Protein 1NPI (pdb70)

CATH classification: 3.30.30.10

GO terms:
  GO:0005576 extracellular region (C, EXP)

InterPro domains:
  IPR002061 Scorpion long chain toxin/defensin [PF00537] (21-71)
  IPR003614 Knottins-like [SM00505] (20-68)
  IPR018218 Scorpion long chain toxin [PR00285] (30-37)
  IPR018218 Scorpion long chain toxin [PR00285] (40-47)
  IPR018218 Scorpion long chain toxin [PR00285] (51-61)
  IPR018218 Scorpion long chain toxin [PR00285] (61-74)
  IPR036574 Knottin, scorpion toxin-like superfamily [G3DSA:3.30.30.10] (21-81)
  IPR036574 Knottin, scorpion toxin-like superfamily [SSF57095] (21-83)
  IPR044062 LCN-type cysteine-stabilized alpha/beta (CS-alpha/beta) domain [PS51863] (21-82)

Sequence (61 aa):
KEGYLMDHEGCKLSCFIRPSGYCGRECGIKKGSSGYCAWPACYCYGLPNWVKVWDRATNKC

Structure (mmCIF, N/CA/C/O backbone):
data_1NPI
#
_entry.id   1NPI
#
_cell.length_a   23.250
_cell.length_b   36.610
_cell.length_c   31.100
_cell.angle_alpha   90.00
_cell.angle_beta   105.58
_cell.angle_gamma   90.00
#
_symmetry.space_group_name_H-M   'P 1 21 1'
#
loop_
_entity.id
_entity.type
_entity.pdbx_description
1 polymer 'Toxin VII'
2 non-polymer 'PHOSPHATE ION'
3 water water
#
loop_
_atom_site.group_PDB
_atom_site.id
_atom_site.type_symbol
_atom_site.label_atom_id
_atom_site.label_alt_id
_atom_site.label_comp_id
_atom_site.label_asym_id
_atom_site.label_entity_id
_atom_site.label_seq_id
_atom_site.pdbx_PDB_ins_code
_atom_site.Cartn_x
_atom_site.Cartn_y
_atom_site.Cartn_z
_atom_site.occupancy
_atom_site.B_iso_or_equiv
_atom_site.auth_seq_id
_atom_site.auth_comp_id
_atom_site.auth_asym_id
_atom_site.auth_atom_id
_atom_site.pdbx_PDB_model_num
ATOM 1 N N . LYS A 1 1 ? 10.428 -8.772 12.768 1.00 12.10 1 LYS A N 1
ATOM 2 C CA . LYS A 1 1 ? 11.030 -7.868 11.763 1.00 13.59 1 LYS A CA 1
ATOM 3 C C . LYS A 1 1 ? 10.382 -6.501 11.902 1.00 10.85 1 LYS A C 1
ATOM 4 O O . LYS A 1 1 ? 9.221 -6.390 12.245 1.00 12.44 1 LYS A O 1
ATOM 10 N N . GLU A 1 2 ? 11.136 -5.475 11.576 1.00 11.69 2 GLU A N 1
ATOM 11 C CA . GLU A 1 2 ? 10.665 -4.116 11.606 1.00 10.57 2 GLU A CA 1
ATOM 12 C C . GLU A 1 2 ? 10.770 -3.473 10.248 1.00 11.09 2 GLU A C 1
ATOM 13 O O . GLU A 1 2 ? 11.518 -3.917 9.375 1.00 15.74 2 GLU A O 1
ATOM 24 N N . GLY A 1 3 ? 10.009 -2.417 10.021 1.00 10.53 3 GLY A N 1
ATOM 25 C CA . GLY A 1 3 ? 10.162 -1.628 8.821 1.00 11.13 3 GLY A CA 1
ATOM 26 C C . GLY A 1 3 ? 8.945 -0.818 8.527 1.00 10.32 3 GLY A C 1
ATOM 27 O O . GLY A 1 3 ? 7.954 -0.793 9.237 1.00 11.34 3 GLY A O 1
ATOM 28 N N . TYR A 1 4 ? 9.044 -0.070 7.434 1.00 10.20 4 TYR A N 1
ATOM 29 C CA . TYR A 1 4 ? 7.930 0.716 6.918 1.00 10.62 4 TYR A CA 1
ATOM 30 C C . TYR A 1 4 ? 6.992 -0.120 6.073 1.00 11.55 4 TYR A C 1
ATOM 31 O O . TYR A 1 4 ? 7.437 -0.842 5.187 1.00 13.45 4 TYR A O 1
ATOM 40 N N . LEU A 1 5 ? 5.715 -0.035 6.338 1.00 12.89 5 LEU A N 1
ATOM 41 C CA . LEU A 1 5 ? 4.687 -0.639 5.519 1.00 14.90 5 LEU A CA 1
ATOM 42 C C . LEU A 1 5 ? 4.607 0.129 4.200 1.00 14.07 5 LEU A C 1
ATOM 43 O O . LEU A 1 5 ? 4.879 1.293 4.118 1.00 16.06 5 LEU A O 1
ATOM 48 N N . MET A 1 6 ? 4.189 -0.629 3.171 1.00 15.25 6 MET A N 1
ATOM 49 C CA . MET A 1 6 ? 3.931 -0.079 1.881 1.00 15.89 6 MET A CA 1
ATOM 50 C C . MET A 1 6 ? 2.482 -0.222 1.460 1.00 17.26 6 MET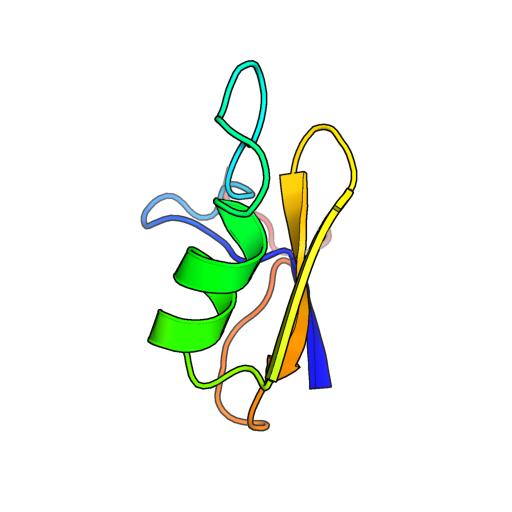 A C 1
ATOM 51 O O . MET A 1 6 ? 1.837 -1.157 1.913 1.00 23.60 6 MET A O 1
ATOM 56 N N . ASP A 1 7 ? 2.067 0.677 0.614 1.00 19.00 7 ASP A N 1
ATOM 57 C CA . ASP A 1 7 ? 0.743 0.516 0.001 1.00 17.87 7 ASP A CA 1
ATOM 58 C C . ASP A 1 7 ? 0.885 -0.312 -1.252 1.00 16.11 7 ASP A C 1
ATOM 59 O O . ASP A 1 7 ? 1.906 -0.859 -1.589 1.00 17.38 7 ASP A O 1
ATOM 64 N N . HIS A 1 8 ? -0.189 -0.399 -2.018 1.00 15.31 8 HIS A N 1
ATOM 65 C CA . HIS A 1 8 ? -0.320 -1.219 -3.205 1.00 15.01 8 HIS A CA 1
ATOM 66 C C . HIS A 1 8 ? 0.548 -0.709 -4.373 1.00 15.68 8 HIS A C 1
ATOM 67 O O . HIS A 1 8 ? 0.799 -1.499 -5.285 1.00 21.44 8 HIS A O 1
ATOM 74 N N . GLU A 1 9 ? 0.978 0.545 -4.321 1.00 15.19 9 GLU A N 1
ATOM 75 C CA . GLU A 1 9 ? 1.827 1.181 -5.296 1.00 16.83 9 GLU A CA 1
ATOM 76 C C . GLU A 1 9 ? 3.301 1.095 -4.928 1.00 16.24 9 GLU A C 1
ATOM 77 O O . GLU A 1 9 ? 4.136 1.547 -5.679 1.00 19.76 9 GLU A O 1
ATOM 83 N N . GLY A 1 10 ? 3.631 0.539 -3.774 1.00 14.42 10 GLY A N 1
ATOM 84 C CA . GLY A 1 10 ? 4.989 0.491 -3.334 1.00 15.00 10 GLY A CA 1
ATOM 85 C C . GLY A 1 10 ? 5.459 1.714 -2.579 1.00 13.85 10 GLY A C 1
ATOM 86 O O . GLY A 1 10 ? 6.669 1.865 -2.334 1.00 16.81 10 GLY A O 1
ATOM 87 N N . CYS A 1 11 ? 4.531 2.600 -2.210 1.00 15.37 11 CYS A N 1
ATOM 88 C CA . CYS A 1 11 ? 4.859 3.799 -1.455 1.00 15.82 11 CYS A CA 1
ATOM 89 C C . CYS A 1 11 ? 4.711 3.526 0.033 1.00 14.87 11 CYS A C 1
ATOM 90 O O . CYS A 1 11 ? 3.896 2.727 0.452 1.00 18.13 11 CYS A O 1
ATOM 93 N N . LYS A 1 12 ? 5.478 4.262 0.824 1.00 14.66 12 LYS A N 1
ATOM 94 C CA . LYS A 1 12 ? 5.280 4.146 2.261 1.00 14.87 12 LYS A CA 1
ATOM 95 C C . LYS A 1 12 ? 3.881 4.625 2.619 1.00 14.64 12 LYS A C 1
ATOM 96 O O . LYS A 1 12 ? 3.316 5.495 1.980 1.00 17.77 12 LYS A O 1
ATOM 104 N N . LEU A 1 13 ? 3.346 4.013 3.648 1.00 15.04 13 LEU A N 1
ATOM 105 C CA . LEU A 1 13 ? 2.037 4.354 4.103 1.00 15.31 13 LEU A CA 1
ATOM 106 C C . LEU A 1 13 ? 2.096 5.647 4.888 1.00 14.20 13 LEU A C 1
ATOM 107 O O . LEU A 1 13 ? 2.740 5.688 5.922 1.00 16.24 13 LEU A O 1
ATOM 112 N N . SER A 1 14 ? 1.463 6.701 4.416 1.00 14.89 14 SER A N 1
ATOM 113 C CA . SER A 1 14 ? 1.525 8.025 4.977 1.00 15.17 14 SER A CA 1
ATOM 114 C C . SER A 1 14 ? 0.747 8.137 6.251 1.00 13.66 14 SER A C 1
ATOM 115 O O . SER A 1 14 ? -0.365 7.558 6.401 1.00 17.06 14 SER A O 1
ATOM 118 N N . CYS A 1 15 ? 1.239 8.887 7.205 1.00 12.69 15 CYS A N 1
ATOM 119 C CA . CYS A 1 15 ? 0.464 9.178 8.383 1.00 11.93 15 CYS A CA 1
ATOM 120 C C . CYS A 1 15 ? 0.411 10.667 8.655 1.00 14.43 15 CYS A C 1
ATOM 121 O O . CYS A 1 15 ? 0.151 11.081 9.760 1.00 19.72 15 CYS A O 1
ATOM 124 N N . PHE A 1 16 ? 0.578 11.488 7.624 1.00 17.73 16 PHE A N 1
ATOM 125 C CA . PHE A 1 16 ? 0.224 12.873 7.629 1.00 21.60 16 PHE A CA 1
ATOM 126 C C . PHE A 1 16 ? -1.266 12.926 8.024 1.00 22.70 16 PHE A C 1
ATOM 127 O O . PHE A 1 16 ? -2.138 12.207 7.457 1.00 24.85 16 PHE A O 1
ATOM 135 N N . ILE A 1 17 ? -1.517 13.803 8.941 1.00 23.36 17 ILE A N 1
ATOM 136 C CA . ILE A 1 17 ? -2.841 14.134 9.438 1.00 24.67 17 ILE A CA 1
ATOM 137 C C . ILE A 1 17 ? -3.759 12.933 9.606 1.00 22.91 17 ILE A C 1
ATOM 138 O O . ILE A 1 17 ? -4.947 12.944 9.297 1.00 29.81 17 ILE A O 1
ATOM 143 N N . ARG A 1 18 ? -3.247 11.885 10.193 1.00 20.34 18 ARG A N 1
ATOM 144 C CA . ARG A 1 18 ? -4.013 10.759 10.695 1.00 17.11 18 ARG A CA 1
ATOM 145 C C . ARG A 1 18 ? -4.188 10.825 12.210 1.00 15.02 18 ARG A C 1
ATOM 146 O O . ARG A 1 18 ? -3.328 11.334 12.925 1.00 17.69 18 ARG A O 1
ATOM 154 N N . PRO A 1 19 ? -5.251 10.199 12.739 1.00 14.67 19 PRO A N 1
ATOM 155 C CA . PRO A 1 19 ? -5.374 10.126 14.182 1.00 15.20 19 PRO A CA 1
ATOM 156 C C . PRO A 1 19 ? -4.244 9.308 14.775 1.00 14.67 19 PRO A C 1
ATOM 157 O O . PRO A 1 19 ? -3.637 8.425 14.156 1.00 15.22 19 PRO A O 1
ATOM 161 N N . SER A 1 20 ? -3.948 9.540 16.024 1.00 15.33 20 SER A N 1
ATOM 162 C CA . SER A 1 20 ? -3.005 8.724 16.757 1.00 15.32 20 SER A CA 1
ATOM 163 C C . SER A 1 20 ? -3.519 7.284 16.752 1.00 14.11 20 SER A C 1
ATOM 164 O O . SER A 1 20 ? -4.697 7.004 16.794 1.00 16.20 20 SER A O 1
ATOM 168 N N . GLY A 1 21 ? -2.587 6.355 16.647 1.00 13.86 21 GLY A N 1
ATOM 169 C CA . GLY A 1 21 ? -2.861 4.953 16.642 1.00 13.27 21 GLY A CA 1
ATOM 170 C C . GLY A 1 21 ? -3.170 4.349 15.303 1.00 12.10 21 GLY A C 1
ATOM 171 O O . GLY A 1 21 ? -3.317 3.121 15.179 1.00 13.69 21 GLY A O 1
ATOM 172 N N . TYR A 1 22 ? -3.245 5.203 14.276 1.00 11.50 22 TYR A N 1
ATOM 173 C CA . TYR A 1 22 ? -3.473 4.708 12.922 1.00 11.09 22 TYR A CA 1
ATOM 174 C C . TYR A 1 22 ? -2.433 3.693 12.513 1.00 10.20 22 TYR A C 1
ATOM 175 O O . TYR A 1 22 ? -2.729 2.627 11.990 1.00 11.15 22 TYR A O 1
ATOM 184 N N . CYS A 1 23 ? -1.174 4.036 12.730 1.00 9.69 23 CYS A N 1
ATOM 185 C CA . CYS A 1 23 ? -0.114 3.121 12.273 1.00 9.70 23 CYS A CA 1
ATOM 186 C C . CYS A 1 23 ? -0.112 1.877 13.097 1.00 9.94 23 CYS A C 1
ATOM 187 O O . CYS A 1 23 ? 0.160 0.814 12.566 1.00 11.70 23 CYS A O 1
ATOM 190 N N . GLY A 1 24 ? -0.375 1.944 14.404 1.00 10.69 24 GLY A N 1
ATOM 191 C CA . GLY A 1 24 ? -0.459 0.707 15.186 1.00 11.98 24 GLY A CA 1
ATOM 192 C C . GLY A 1 24 ? -1.521 -0.201 14.644 1.00 11.80 24 GLY A C 1
ATOM 193 O O . GLY A 1 24 ? -1.363 -1.415 14.543 1.00 12.67 24 GLY A O 1
ATOM 194 N N . ARG A 1 25 ? -2.649 0.333 14.211 1.00 11.81 25 ARG A N 1
ATOM 195 C CA . ARG A 1 25 ? -3.716 -0.481 13.630 1.00 12.69 25 ARG A CA 1
ATOM 196 C C . ARG A 1 25 ? -3.279 -1.133 12.323 1.00 11.83 25 ARG A C 1
ATOM 197 O O . ARG A 1 25 ? -3.450 -2.317 12.069 1.00 12.59 25 ARG A O 1
ATOM 205 N N . GLU A 1 26 ? -2.705 -0.310 11.430 1.00 11.33 26 GLU A N 1
ATOM 206 C CA . GLU A 1 26 ? -2.297 -0.827 10.130 1.00 11.90 26 GLU A CA 1
ATOM 207 C C . GLU A 1 26 ? -1.212 -1.865 10.289 1.00 11.11 26 GLU A C 1
ATOM 208 O O . GLU A 1 26 ? -1.208 -2.885 9.587 1.00 12.84 26 GLU A O 1
ATOM 214 N N . CYS A 1 27 ? -0.287 -1.683 11.205 1.00 10.03 27 CYS A N 1
ATOM 215 C CA . CYS A 1 27 ? 0.707 -2.687 11.492 1.00 10.33 27 CYS A CA 1
ATOM 216 C C . CYS A 1 27 ? 0.088 -3.973 11.991 1.00 10.78 27 CYS A C 1
ATOM 217 O O . CYS A 1 27 ? 0.512 -5.061 11.611 1.00 12.14 27 CYS A O 1
ATOM 220 N N . GLY A 1 28 ? -0.916 -3.863 12.849 1.00 11.72 28 GLY A N 1
ATOM 221 C CA . GLY A 1 28 ? -1.619 -5.034 13.392 1.00 11.92 28 GLY A CA 1
ATOM 222 C C . GLY A 1 28 ? -2.374 -5.813 12.339 1.00 11.80 28 GLY A C 1
ATOM 223 O O . GLY A 1 28 ? -2.477 -7.020 12.451 1.00 12.67 28 GLY A O 1
ATOM 224 N N . ILE A 1 29 ? -2.927 -5.136 11.354 1.00 12.99 29 ILE A N 1
ATOM 225 C CA . ILE A 1 29 ? -3.577 -5.858 10.241 1.00 13.77 29 ILE A CA 1
ATOM 226 C C . ILE A 1 29 ? -2.583 -6.739 9.510 1.00 14.89 29 ILE A C 1
ATOM 227 O O . ILE A 1 29 ? -2.965 -7.802 9.008 1.00 16.85 29 ILE A O 1
ATOM 232 N N . LYS A 1 30 ? -1.313 -6.341 9.422 1.00 14.06 30 LYS A N 1
ATOM 233 C CA . LYS A 1 30 ? -0.268 -7.151 8.815 1.00 14.77 30 LYS A CA 1
ATOM 234 C C . LYS A 1 30 ? 0.426 -8.064 9.802 1.00 13.14 30 LYS A C 1
ATOM 235 O O . LYS A 1 30 ? 1.475 -8.627 9.535 1.00 17.15 30 LYS A O 1
ATOM 241 N N . LYS A 1 31 ? -0.158 -8.225 10.980 1.00 12.50 31 LYS A N 1
ATOM 242 C CA . LYS A 1 31 ? 0.237 -9.137 12.056 1.00 12.93 31 LYS A CA 1
ATOM 243 C C . LYS A 1 31 ? 1.441 -8.685 12.831 1.00 11.88 31 LYS A C 1
ATOM 244 O O . LYS A 1 31 ? 2.018 -9.409 13.585 1.00 14.34 31 LYS A O 1
ATOM 250 N N . GLY A 1 32 ? 1.747 -7.385 12.740 1.00 11.35 32 GLY A N 1
ATOM 251 C CA . GLY A 1 32 ? 2.738 -6.806 13.581 1.00 10.70 32 GLY A CA 1
ATOM 252 C C . GLY A 1 32 ? 2.253 -6.549 14.992 1.00 10.65 32 GLY A C 1
ATOM 253 O O . GLY A 1 32 ? 1.057 -6.410 15.236 1.00 15.49 32 GLY A O 1
ATOM 254 N N . SER A 1 33 ? 3.158 -6.428 15.900 1.00 10.79 33 SER A N 1
ATOM 255 C CA . SER A 1 33 ? 2.807 -6.260 17.313 1.00 11.74 33 SER A CA 1
ATOM 256 C C . SER A 1 33 ? 2.735 -4.828 17.770 1.00 10.91 33 SER A C 1
ATOM 257 O O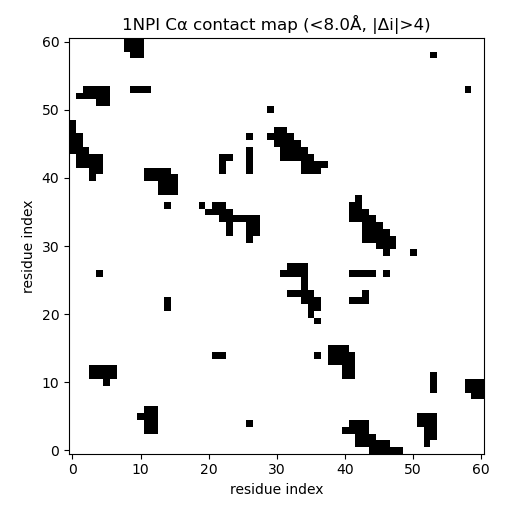 . SER A 1 33 ? 2.145 -4.565 18.786 1.00 14.63 33 SER A O 1
ATOM 260 N N . SER A 1 34 ? 3.328 -3.901 17.047 1.00 10.32 34 SER A N 1
ATOM 261 C CA . SER A 1 34 ? 3.351 -2.498 17.452 1.00 11.51 34 SER A CA 1
ATOM 262 C C . 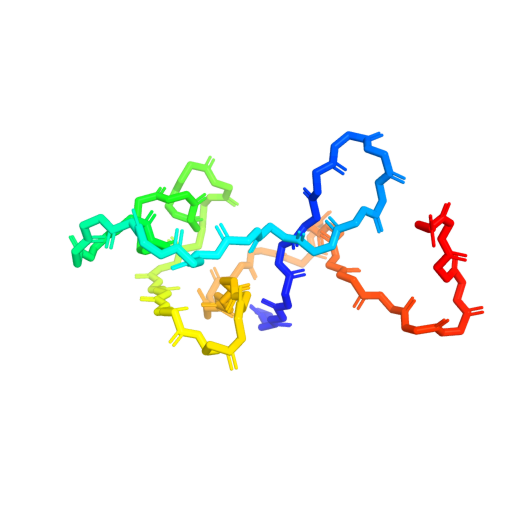SER A 1 34 ? 3.625 -1.665 16.235 1.00 11.13 34 SER A C 1
ATOM 263 O O . SER A 1 34 ? 4.181 -2.135 15.235 1.0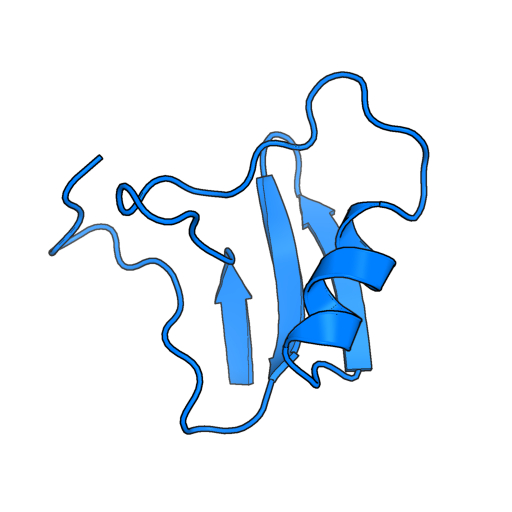0 12.36 34 SER A O 1
ATOM 266 N N . GLY A 1 35 ? 3.251 -0.396 16.261 1.00 11.56 35 GLY A N 1
ATOM 267 C CA . GLY A 1 35 ? 3.676 0.520 15.231 1.00 11.69 35 GLY A CA 1
ATOM 268 C C . GLY A 1 35 ? 3.422 1.941 15.676 1.00 10.34 35 GLY A C 1
ATOM 269 O O . GLY A 1 35 ? 2.733 2.186 16.658 1.00 12.37 35 GLY A O 1
ATOM 270 N N . TYR A 1 36 ? 3.984 2.872 14.928 1.00 9.92 36 TYR A N 1
ATOM 271 C CA . TYR A 1 36 ? 3.829 4.274 15.241 1.00 9.32 36 TYR A CA 1
ATOM 272 C C . TYR A 1 36 ? 4.043 5.069 13.954 1.00 8.75 36 TYR A C 1
ATOM 273 O O . TYR A 1 36 ? 4.537 4.591 12.953 1.00 9.48 36 TYR A O 1
ATOM 282 N N . CYS A 1 37 ? 3.618 6.310 14.017 1.00 9.21 37 CYS A N 1
ATOM 283 C CA . CYS A 1 37 ? 3.840 7.254 12.902 1.00 8.69 37 CYS A CA 1
ATOM 284 C C . CYS A 1 37 ? 5.237 7.846 13.018 1.00 8.68 37 CYS A C 1
ATOM 285 O O . CYS A 1 37 ? 5.485 8.796 13.740 1.00 10.27 37 CYS A O 1
ATOM 288 N N . ALA A 1 38 ? 6.155 7.245 12.253 1.00 9.10 38 ALA A N 1
ATOM 289 C CA . ALA A 1 38 ? 7.498 7.711 12.097 1.00 9.33 38 ALA A CA 1
ATOM 290 C C . ALA A 1 38 ? 7.460 8.7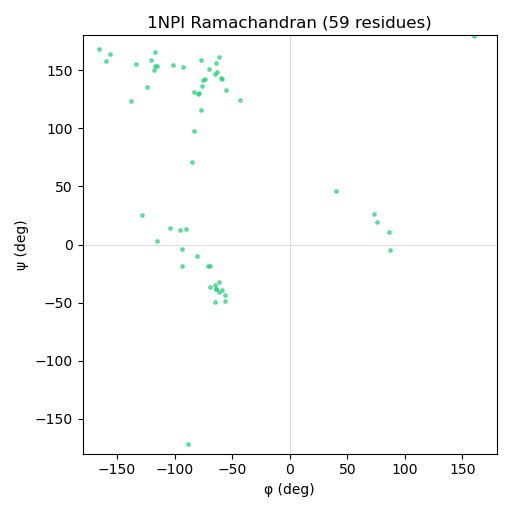75 10.992 1.00 9.56 38 ALA A C 1
ATOM 291 O O . ALA A 1 38 ? 7.881 8.558 9.878 1.00 10.64 38 ALA A O 1
ATOM 293 N N . TRP A 1 39 ? 6.871 9.895 11.368 1.00 10.78 39 TRP A N 1
ATOM 294 C CA . TRP A 1 39 ? 6.363 10.914 10.464 1.00 10.52 39 TRP A CA 1
ATOM 295 C C . TRP A 1 39 ? 7.343 11.191 9.337 1.00 10.06 39 TRP A C 1
ATOM 296 O O . TRP A 1 39 ? 8.513 11.497 9.620 1.00 11.96 39 TRP A O 1
ATOM 307 N N . PRO A 1 40 ? 6.931 11.081 8.097 1.00 10.59 40 PRO A N 1
ATOM 308 C CA . PRO A 1 40 ? 5.562 10.988 7.608 1.00 12.17 40 PRO A CA 1
ATOM 309 C C . PRO A 1 40 ? 4.977 9.616 7.355 1.00 9.99 40 PRO A C 1
ATOM 310 O O . PRO A 1 40 ? 3.941 9.570 6.729 1.00 11.85 40 PRO A O 1
ATOM 314 N N . ALA A 1 41 ? 5.612 8.544 7.809 1.00 9.76 41 ALA A N 1
ATOM 315 C CA . ALA A 1 41 ? 5.181 7.212 7.410 1.00 9.55 41 ALA A CA 1
ATOM 316 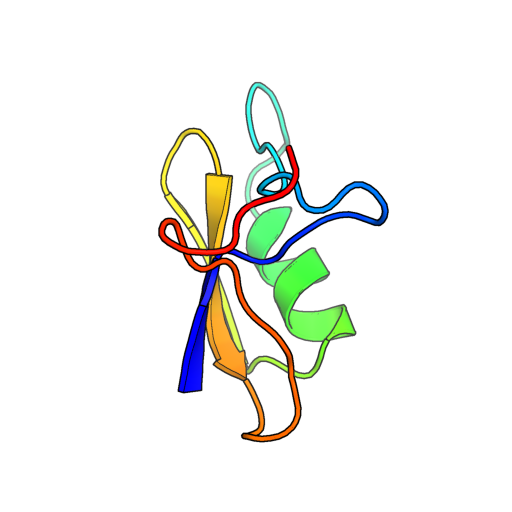C C . ALA A 1 41 ? 5.077 6.261 8.596 1.00 8.58 41 ALA A C 1
ATOM 317 O O . ALA A 1 41 ? 5.729 6.386 9.591 1.00 10.15 41 ALA A O 1
ATOM 319 N N . CYS A 1 42 ? 4.233 5.240 8.403 1.00 9.31 42 CYS A N 1
ATOM 320 C CA . CYS A 1 42 ? 4.065 4.235 9.441 1.00 9.14 42 CYS A CA 1
ATOM 321 C C . CYS A 1 42 ? 5.226 3.273 9.482 1.00 9.16 42 CYS A C 1
ATOM 322 O O . CYS A 1 42 ? 5.633 2.720 8.460 1.00 11.12 42 CYS A O 1
ATOM 325 N N . TYR A 1 43 ? 5.669 2.983 10.698 1.00 8.93 43 TYR A N 1
ATOM 326 C CA . TYR A 1 43 ? 6.740 2.072 10.976 1.00 8.72 43 TYR A CA 1
ATOM 327 C C . TYR A 1 43 ? 6.223 1.004 11.923 1.00 8.80 43 TYR A C 1
ATOM 328 O O . TYR A 1 43 ? 5.570 1.321 12.927 1.00 10.66 43 TYR A O 1
ATOM 337 N N . CYS A 1 44 ? 6.532 -0.251 11.669 1.00 8.39 44 CYS A N 1
ATOM 338 C CA . CYS A 1 44 ? 6.057 -1.371 12.454 1.00 8.98 44 CYS A CA 1
ATOM 339 C C . CYS A 1 44 ? 7.180 -2.127 13.094 1.00 9.15 44 CYS A C 1
ATOM 340 O O . CYS A 1 44 ? 8.274 -2.265 12.552 1.00 10.58 44 CYS A O 1
ATOM 343 N N . TYR A 1 45 ? 6.852 -2.708 14.241 1.00 9.80 45 TYR A N 1
ATOM 344 C CA . TYR A 1 45 ? 7.662 -3.702 14.935 1.00 9.98 45 TYR A CA 1
ATOM 345 C C . TYR A 1 45 ? 6.923 -5.051 14.972 1.00 9.93 45 TYR A C 1
ATOM 346 O O . TYR A 1 45 ? 5.701 -5.085 14.943 1.00 10.79 45 TYR A O 1
ATOM 363 N N . GLY A 1 46 ? 7.686 -6.127 15.053 1.00 10.09 46 GLY A N 1
ATOM 364 C CA . GLY A 1 46 ? 7.073 -7.412 15.290 1.00 10.57 46 GLY A CA 1
ATOM 365 C C . GLY A 1 46 ? 6.340 -7.973 14.108 1.00 9.99 46 GLY A C 1
ATOM 366 O O . GLY A 1 46 ? 5.438 -8.784 14.263 1.00 11.31 46 GLY A O 1
ATOM 367 N N . LEU A 1 47 ? 6.722 -7.600 12.899 1.00 10.15 47 LEU A N 1
ATOM 368 C CA . LEU A 1 47 ? 6.155 -8.221 11.721 1.00 9.63 47 LEU A CA 1
ATOM 369 C C . LEU A 1 47 ? 6.765 -9.618 11.557 1.00 10.29 47 LEU A C 1
ATOM 370 O O . LEU A 1 47 ? 7.964 -9.795 11.731 1.00 11.36 47 LEU A O 1
ATOM 375 N N . PRO A 1 48 ? 5.983 -10.597 11.139 1.00 10.85 48 PRO A N 1
ATOM 376 C CA . PRO A 1 48 ? 6.550 -11.876 10.717 1.00 11.10 48 PRO A CA 1
ATOM 377 C C . PRO A 1 48 ? 7.463 -11.670 9.543 1.00 10.71 48 PRO A C 1
ATOM 378 O O . PRO A 1 48 ? 7.426 -10.727 8.784 1.00 12.02 48 PRO A O 1
ATOM 382 N N . ASN A 1 49 ? 8.304 -12.716 9.371 1.00 12.38 49 ASN A N 1
ATOM 383 C CA . ASN A 1 49 ? 9.403 -12.593 8.394 1.00 13.19 49 ASN A CA 1
ATOM 384 C C . ASN A 1 49 ? 8.925 -12.594 6.987 1.00 11.98 49 ASN A C 1
ATOM 385 O O . ASN A 1 49 ? 9.627 -12.164 6.061 1.00 15.04 49 ASN A O 1
ATOM 390 N N . TRP A 1 50 ? 7.719 -13.049 6.692 1.00 11.91 50 TRP A N 1
ATOM 391 C CA . TRP A 1 50 ? 7.170 -13.092 5.371 1.00 12.51 50 TRP A CA 1
ATOM 392 C C . TRP A 1 50 ? 6.609 -11.763 4.898 1.00 12.43 50 TRP A C 1
ATOM 393 O O . TRP A 1 50 ? 6.272 -11.651 3.725 1.00 16.21 50 TRP A O 1
ATOM 404 N N . VAL A 1 51 ? 6.481 -10.780 5.761 1.00 12.15 51 VAL A N 1
ATOM 405 C CA . VAL A 1 51 ? 5.915 -9.505 5.366 1.00 11.84 51 VAL A CA 1
ATOM 406 C C . VAL A 1 51 ? 6.934 -8.661 4.616 1.00 13.26 51 VAL A C 1
ATOM 407 O O . VAL A 1 51 ? 8.036 -8.471 5.072 1.00 15.62 51 VAL A O 1
ATOM 411 N N . LYS A 1 52 ? 6.536 -8.135 3.471 1.00 13.81 52 LYS A N 1
ATOM 412 C CA . LYS A 1 52 ? 7.377 -7.243 2.696 1.00 15.79 52 LYS A CA 1
ATOM 413 C C . LYS A 1 52 ? 7.351 -5.838 3.267 1.00 17.93 52 LYS A C 1
ATOM 414 O O . LYS A 1 52 ? 6.281 -5.280 3.564 1.00 23.91 52 LYS A O 1
ATOM 420 N N . VAL A 1 53 ? 8.504 -5.241 3.496 1.00 16.29 53 VAL A N 1
ATOM 421 C CA . VAL A 1 53 ? 8.549 -3.871 3.969 1.00 15.60 53 VAL A CA 1
ATOM 422 C C . VAL A 1 53 ? 9.253 -3.013 2.914 1.00 14.30 53 VAL A C 1
ATOM 423 O O . VAL A 1 53 ? 9.911 -3.559 2.0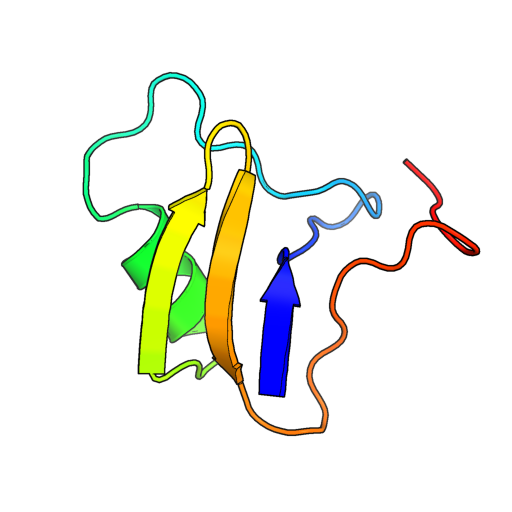04 1.00 17.02 53 VAL A O 1
ATOM 427 N N . TRP A 1 54 ? 9.138 -1.718 3.026 1.00 14.40 54 TRP A N 1
ATOM 428 C CA . TRP A 1 54 ? 9.760 -0.797 2.068 1.00 13.54 54 TRP A CA 1
ATOM 429 C C . TRP A 1 54 ? 11.269 -0.980 2.049 1.00 13.49 54 TRP A C 1
ATOM 430 O O . TRP A 1 54 ? 11.919 -1.169 3.084 1.00 15.77 54 TRP A O 1
ATOM 451 N N . ASP A 1 55 ? 11.819 -0.841 0.849 1.00 13.44 55 ASP A N 1
ATOM 452 C CA . ASP A 1 55 ? 13.256 -0.867 0.578 1.00 15.26 55 ASP A CA 1
ATOM 453 C C . ASP A 1 55 ? 13.549 0.239 -0.427 1.00 13.87 55 ASP A C 1
ATOM 454 O O . ASP A 1 55 ? 12.981 0.247 -1.523 1.00 14.89 55 ASP A O 1
ATOM 459 N N . ARG A 1 56 ? 14.440 1.159 -0.084 1.00 14.14 56 ARG A N 1
ATOM 460 C CA . ARG A 1 56 ? 14.697 2.266 -0.982 1.00 14.93 56 ARG A CA 1
ATOM 461 C C . ARG A 1 56 ? 15.294 1.775 -2.304 1.00 13.42 56 ARG A C 1
ATOM 462 O O . ARG A 1 56 ? 14.955 2.317 -3.357 1.00 14.36 56 ARG A O 1
ATOM 470 N N . ALA A 1 57 ? 16.169 0.764 -2.267 1.00 14.34 57 ALA A N 1
ATOM 471 C CA . ALA A 1 57 ? 16.829 0.357 -3.483 1.00 15.62 57 ALA A CA 1
ATOM 472 C C . ALA A 1 57 ? 15.875 -0.006 -4.588 1.00 14.25 57 ALA A C 1
ATOM 473 O O . ALA A 1 57 ? 16.068 0.345 -5.753 1.00 17.31 57 ALA A O 1
ATOM 475 N N . THR A 1 58 ? 14.832 -0.750 -4.209 1.00 14.39 58 THR A N 1
ATOM 476 C CA . THR A 1 58 ? 13.928 -1.322 -5.139 1.00 15.54 58 THR A CA 1
ATOM 477 C C . THR A 1 58 ? 12.607 -0.586 -5.194 1.00 15.45 58 THR A C 1
ATOM 478 O O . THR A 1 58 ? 11.631 -1.059 -5.802 1.00 19.91 58 THR A O 1
ATOM 482 N N . ASN A 1 59 ? 12.569 0.595 -4.627 1.00 14.44 59 ASN A N 1
ATOM 483 C CA . ASN A 1 59 ? 11.275 1.233 -4.565 1.00 16.92 59 ASN A CA 1
ATOM 484 C C . ASN A 1 59 ? 10.718 1.576 -5.926 1.00 17.09 59 ASN A C 1
ATOM 485 O O . ASN A 1 59 ? 11.404 1.905 -6.891 1.00 18.28 59 ASN A O 1
ATOM 494 N N . LYS A 1 60 ? 9.401 1.467 -5.948 1.00 17.50 60 LYS A N 1
ATOM 495 C CA . LYS A 1 60 ? 8.600 1.639 -7.121 1.00 19.60 60 LYS A CA 1
ATOM 496 C C . LYS A 1 60 ? 7.686 2.844 -6.998 1.00 20.61 60 LYS A C 1
ATOM 497 O O . LYS A 1 60 ? 6.887 3.109 -7.903 1.00 29.87 60 LYS A O 1
ATOM 503 N N . CYS A 1 61 ? 7.775 3.596 -5.923 1.00 21.14 61 CYS A N 1
ATOM 504 C CA . CYS A 1 61 ? 6.906 4.697 -5.648 1.00 23.01 61 CYS A CA 1
ATOM 505 C C . CYS A 1 61 ? 7.307 5.853 -6.552 1.00 29.56 61 CYS A C 1
ATOM 506 O O A CYS A 1 61 ? 8.298 6.485 -6.218 0.50 40.29 61 CYS A O 1
ATOM 507 O O B CYS A 1 61 ? 6.419 6.576 -7.005 0.50 49.88 61 CYS A O 1
#

Radius of gyration: 10.57 Å; Cα contacts (8 Å, |Δi|>4): 127; chains: 1; bounding box: 22×27×25 Å

Solvent-accessible surface area: 4237 Å² total; per-residue (Å²): 98,101,8,60,5,35,42,175,110,14,24,67,34,50,6,104,180,130,104,122,53,23,4,28,146,38,0,38,117,86,148,11,93,55,17,105,53,20,181,62,2,0,40,0,94,39,4,30,126,195,12,113,33,41,68,171,95,99,55,184,94

Organism: Tityus serrulatus (NCBI:txid6887)

B-factor: mean 20.76, std 11.77, range [8.39, 76.53]

Secondary structure (DSSP, 8-state):
--EE-B-TTS-B-B-TTPPTTHHHHHHHHTT-SEEEEETTEEEEES--TT-----STT---

Foldseek 3Di:
DKAFAADPQQHGAFCVPHDWCPLQVVLVVQVFDGWGCPPGGIMTHRHPPPDDHHDVVPGRD

Nearest PDB structures (foldseek):
  1npi-assembly1_A  TM=1.017E+00  e=1.850E-13  Tityus serrulatus
  5cy0-assembly1_A  TM=8.395E-01  e=2.539E-05  Tityus serrulatus
  1i6f-assembly1_A  TM=8.367E-01  e=1.692E-05  Centruroides sculpturatus
  1i6g-assembly1_A  TM=8.441E-01  e=9.823E-05  Centruroides sculpturatus
  4kyp-assembly2_B  TM=8.2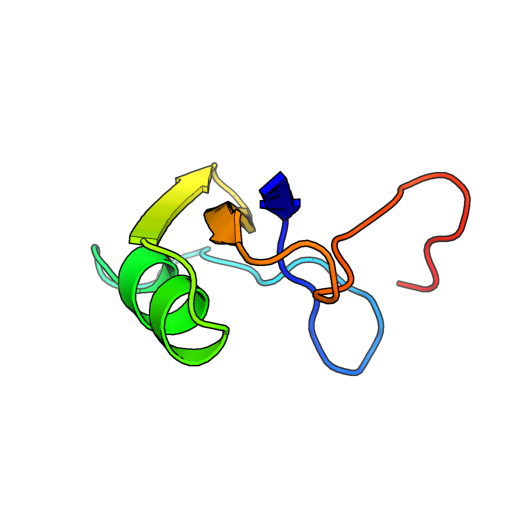27E-01  e=5.329E-04  Hottentotta judaicus